Protein AF-A0A085G171-F1 (afdb_monomer_lite)

pLDDT: mean 94.71, std 3.89, range [71.38, 98.56]

InterPro domains:
  IPR000515 ABC transporter type 1, transmembrane domain MetI-like [PF00528] (34-124)
  IPR000515 ABC transporter type 1, transmembrane domain MetI-like [PS50928] (17-125)
  IPR000515 ABC transporter type 1, transmembrane domain MetI-like [cd06261] (19-124)
  IPR010065 Amino acid ABC transporter, permease protein, 3-TM domain [TIGR01726] (11-107)
  IPR035906 MetI-like superfamily [G3DSA:1.10.3720.10] (3-125)
  IPR035906 MetI-like superfamily [SSF161098] (11-125)
  IPR043429 ABC transporter membrane protein permease protein ArtM/GltK/GlnP/TcyL/YhdX-like [PTHR30614] (12-125)

Secondary structure (DSSP, 8-state):
-HHHHHHHHHHHHHHHHHHHHHHHHHHHHHHHHHHHHHHHHHHHS-HHHHHHHHHHHHHHHHS-HHHHHHIIIIIGGGGT----HHHHHHHHHHHHHHHHHHHHHHHHHHTS-HHHHHHHHHTT-

Foldseek 3Di:
DVVVVVVVVVVVVVVVVVVVVVLCVLLVVLLQVLLVVLLVCLVVDDPVVVVVSVVVLVVLLPDDLVNQLCCQQVVVVVVVDHDDSSRSSSVRSSNNSNSVSNVVSVVVVVPDDPVVVVVVVVVPD

Organism: Ewingella americana (strain ATCC 33852 / DSM 4580 / CCUG 14506 / JCM 5911 / LMG 7869 / NCTC 12157 / CDC 1468-78) (NCBI:txid910964)

Sequence (125 aa):
MFAKELFDITGLLLHGVVYTFYITLTCFITAFISGLVVAALRRLTGRRVGYILDFLVFLIRAVPVLVLLFLIYFGLPSFGLSSPPLVAMNLSLGIIGGAYISEVFRGALESVEENEITAAKAMGF

Structure (mmCIF, N/CA/C/O backbone):
data_AF-A0A085G171-F1
#
_entry.id   AF-A0A085G171-F1
#
loop_
_atom_site.group_PDB
_atom_site.id
_atom_site.type_symbol
_atom_site.label_atom_id
_atom_site.label_alt_id
_atom_site.label_comp_id
_atom_site.label_asym_id
_atom_site.label_entity_id
_atom_site.label_seq_id
_atom_site.pdbx_PDB_ins_code
_atom_site.Cartn_x
_atom_site.Cartn_y
_atom_site.Cartn_z
_atom_site.occupancy
_atom_site.B_iso_or_equiv
_atom_site.auth_seq_id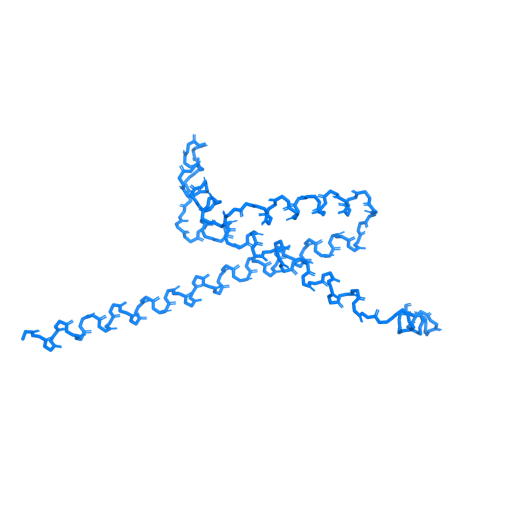
_atom_site.auth_comp_id
_atom_site.auth_asym_id
_atom_site.auth_atom_id
_atom_site.pdbx_PDB_model_num
ATOM 1 N N . MET A 1 1 ? 23.355 -20.375 -35.127 1.00 71.38 1 MET A N 1
ATOM 2 C CA . MET A 1 1 ? 22.442 -19.215 -35.187 1.00 71.38 1 MET A CA 1
ATOM 3 C C . MET A 1 1 ? 21.305 -19.389 -34.183 1.00 71.38 1 MET A C 1
ATOM 5 O O . MET A 1 1 ? 21.354 -18.724 -33.162 1.00 71.38 1 MET A O 1
ATOM 9 N N . PHE A 1 2 ? 20.436 -20.393 -34.349 1.00 85.56 2 PHE A N 1
ATOM 10 C CA . PHE A 1 2 ? 19.307 -20.682 -33.444 1.00 85.56 2 PHE A CA 1
ATOM 11 C C . PHE A 1 2 ? 19.661 -20.854 -31.949 1.00 85.56 2 PHE A C 1
ATOM 13 O O . PHE A 1 2 ? 19.022 -20.266 -31.088 1.00 85.56 2 PHE A O 1
ATOM 20 N N . ALA A 1 3 ? 20.717 -21.608 -31.610 1.00 83.19 3 ALA A N 1
ATOM 21 C CA . ALA A 1 3 ? 21.104 -21.821 -30.205 1.00 83.19 3 ALA A CA 1
ATOM 22 C C . ALA A 1 3 ? 21.585 -20.539 -29.494 1.00 83.19 3 ALA A C 1
ATOM 24 O O . ALA A 1 3 ? 21.417 -20.406 -28.286 1.00 83.19 3 ALA A O 1
ATOM 25 N N . LYS A 1 4 ? 22.164 -19.592 -30.245 1.00 84.75 4 LYS A N 1
ATOM 26 C CA . LYS A 1 4 ? 22.594 -18.294 -29.711 1.00 84.75 4 LYS A CA 1
ATOM 27 C C . LYS A 1 4 ? 21.383 -17.393 -29.456 1.00 84.75 4 LYS A C 1
ATOM 29 O O . LYS A 1 4 ? 21.270 -16.842 -28.374 1.00 84.75 4 LYS A O 1
ATOM 34 N N . GLU A 1 5 ? 20.445 -17.347 -30.403 1.00 87.25 5 GLU A N 1
ATOM 35 C CA . GLU A 1 5 ? 19.169 -16.634 -30.240 1.00 87.25 5 GLU A CA 1
ATOM 36 C C . GLU A 1 5 ? 18.367 -17.166 -29.048 1.00 87.25 5 GLU A C 1
ATOM 38 O O . GLU A 1 5 ? 17.838 -16.385 -28.262 1.00 87.25 5 GLU A O 1
ATOM 43 N N . LEU A 1 6 ? 18.324 -18.491 -28.863 1.00 88.81 6 LEU A N 1
ATOM 44 C CA . LEU A 1 6 ? 17.660 -19.098 -27.711 1.00 88.81 6 LEU A CA 1
ATOM 45 C C . LEU A 1 6 ? 18.307 -18.653 -26.392 1.00 88.81 6 LEU A C 1
ATOM 47 O O . LEU A 1 6 ? 17.597 -18.285 -25.458 1.00 88.81 6 LEU A O 1
ATOM 51 N N . PHE A 1 7 ? 19.642 -18.647 -26.322 1.00 90.44 7 PHE A N 1
ATOM 52 C CA . PHE A 1 7 ? 20.366 -18.201 -25.132 1.00 90.44 7 PHE A CA 1
ATOM 53 C C . PHE A 1 7 ? 20.106 -16.715 -24.831 1.00 90.44 7 PHE A C 1
ATOM 55 O O . PHE A 1 7 ? 19.793 -16.364 -23.691 1.00 90.44 7 PHE A O 1
ATOM 62 N N . ASP A 1 8 ? 20.118 -15.859 -25.853 1.00 92.19 8 ASP A N 1
ATOM 63 C CA . ASP A 1 8 ? 19.839 -14.425 -25.716 1.00 92.19 8 ASP A CA 1
ATOM 64 C C . ASP A 1 8 ? 18.398 -14.166 -25.226 1.00 92.19 8 ASP A C 1
ATOM 66 O O . ASP A 1 8 ? 18.183 -13.365 -24.310 1.00 92.19 8 ASP A O 1
ATOM 70 N N . ILE A 1 9 ? 17.408 -14.902 -25.751 1.00 94.75 9 ILE A N 1
ATOM 71 C CA . ILE A 1 9 ? 16.009 -14.828 -25.291 1.00 94.75 9 ILE A CA 1
ATOM 72 C C . ILE A 1 9 ? 15.896 -15.273 -23.830 1.00 94.75 9 ILE A C 1
ATOM 74 O O . ILE A 1 9 ? 15.235 -14.603 -23.035 1.00 94.75 9 ILE A O 1
ATOM 78 N N . THR A 1 10 ? 16.546 -16.376 -23.446 1.00 93.56 10 THR A N 1
ATOM 79 C CA . THR A 1 10 ? 16.503 -16.840 -22.049 1.00 93.56 10 THR A CA 1
ATOM 80 C C . THR A 1 10 ? 17.124 -15.831 -21.085 1.00 93.56 10 THR A C 1
ATOM 82 O O . THR A 1 10 ? 16.570 -15.608 -20.008 1.00 93.56 10 THR A O 1
ATOM 85 N N . GLY A 1 11 ? 18.207 -15.155 -21.487 1.00 93.88 11 GLY A N 1
ATOM 86 C CA . GLY A 1 11 ? 18.806 -14.067 -20.714 1.00 93.88 11 GLY A CA 1
ATOM 87 C C . GLY A 1 11 ? 17.854 -12.880 -20.540 1.00 93.88 11 GLY A C 1
ATOM 88 O O . GLY A 1 11 ? 17.689 -12.378 -19.426 1.00 93.88 11 GLY A O 1
ATOM 89 N N . LEU A 1 12 ? 17.163 -12.475 -21.610 1.00 95.12 12 LEU A N 1
ATOM 90 C CA . LEU A 1 12 ? 16.165 -11.401 -21.563 1.00 95.12 12 LEU A CA 1
ATOM 91 C C . LEU A 1 12 ? 14.983 -11.750 -20.644 1.00 95.12 12 LEU A C 1
ATOM 93 O O . LEU A 1 12 ? 14.549 -10.917 -19.846 1.00 95.12 12 LEU A O 1
ATOM 97 N N . LEU A 1 13 ? 14.478 -12.984 -20.722 1.00 96.06 13 LEU A N 1
ATOM 98 C CA . LEU A 1 13 ? 13.393 -13.459 -19.861 1.00 96.06 13 LEU A CA 1
ATOM 99 C C . LEU A 1 13 ? 13.813 -13.485 -18.390 1.00 96.06 13 LEU A C 1
ATOM 101 O O . LEU A 1 13 ? 13.058 -13.022 -17.535 1.00 96.06 13 LEU A O 1
ATOM 105 N N . LEU A 1 14 ? 15.026 -13.958 -18.091 1.00 96.38 14 LEU A N 1
ATOM 106 C CA . LEU A 1 14 ? 15.559 -13.958 -16.728 1.00 96.38 14 LEU A CA 1
ATOM 107 C C . LEU A 1 14 ? 15.653 -12.533 -16.170 1.00 96.38 14 LEU A C 1
ATOM 109 O O . LEU A 1 14 ? 15.261 -12.281 -15.031 1.00 96.38 14 LEU A O 1
ATOM 113 N N . HIS A 1 15 ? 16.098 -11.585 -16.993 1.00 95.94 15 HIS A N 1
ATOM 114 C CA . HIS A 1 15 ? 16.115 -10.173 -16.630 1.00 95.94 15 HIS A CA 1
ATOM 115 C C . HIS A 1 15 ? 14.697 -9.646 -16.342 1.00 95.94 15 HIS A C 1
ATOM 117 O O . HIS A 1 15 ? 14.473 -8.981 -15.332 1.00 95.94 15 HIS A O 1
ATOM 123 N N . GLY A 1 16 ? 13.707 -10.010 -17.163 1.00 96.50 16 GLY A N 1
ATOM 124 C CA . GLY A 1 16 ? 12.297 -9.679 -16.926 1.00 96.50 16 GLY A CA 1
ATOM 125 C C . GLY A 1 16 ? 11.748 -10.231 -15.603 1.00 96.50 16 GLY A C 1
ATOM 126 O O . GLY A 1 16 ? 11.022 -9.531 -14.891 1.00 96.50 16 GLY A O 1
ATOM 127 N N . VAL A 1 17 ? 12.136 -11.453 -15.225 1.00 97.25 17 VAL A N 1
ATOM 128 C CA . VAL A 1 17 ? 11.771 -12.055 -13.930 1.00 97.25 17 VAL A CA 1
ATOM 129 C C . VAL A 1 17 ? 12.347 -11.242 -12.772 1.00 97.25 17 VAL A C 1
ATOM 131 O O . VAL A 1 17 ? 11.611 -10.890 -11.849 1.00 97.25 17 VAL A O 1
ATOM 134 N N . VAL A 1 18 ? 13.632 -10.879 -12.836 1.00 97.69 18 VAL A N 1
ATOM 135 C CA . VAL A 1 18 ? 14.282 -10.060 -11.798 1.00 97.69 18 VAL A CA 1
ATOM 136 C C . VAL A 1 18 ? 13.566 -8.719 -11.629 1.00 97.69 18 VAL A C 1
ATOM 138 O O . VAL A 1 18 ? 13.261 -8.321 -10.504 1.00 97.69 18 VAL A O 1
ATOM 141 N N . TYR A 1 19 ? 13.224 -8.048 -12.731 1.00 96.19 19 TYR A N 1
ATOM 142 C CA . TYR A 1 19 ? 12.490 -6.782 -12.675 1.00 96.19 19 TYR A CA 1
ATOM 143 C C . TYR A 1 19 ? 11.071 -6.942 -12.128 1.00 96.19 19 TYR A C 1
ATOM 145 O O . TYR A 1 19 ? 10.608 -6.079 -11.386 1.00 96.19 19 TYR A O 1
ATOM 153 N N . THR A 1 20 ? 10.396 -8.049 -12.433 1.00 96.50 20 THR A N 1
ATOM 154 C CA . THR A 1 20 ? 9.067 -8.343 -11.880 1.00 96.50 20 THR A CA 1
ATOM 155 C C . THR A 1 20 ? 9.128 -8.462 -10.361 1.00 96.50 20 THR A C 1
ATOM 157 O O . THR A 1 20 ? 8.320 -7.841 -9.670 1.00 96.50 20 THR A O 1
ATOM 160 N N . PHE A 1 21 ? 10.111 -9.193 -9.827 1.00 97.94 21 PHE A N 1
ATOM 161 C CA . PHE A 1 21 ? 10.336 -9.285 -8.383 1.00 97.94 21 PHE A CA 1
ATOM 162 C C . PHE A 1 21 ? 10.664 -7.926 -7.770 1.00 97.94 21 PHE A C 1
ATOM 164 O O . PHE A 1 21 ? 10.065 -7.550 -6.763 1.00 97.94 21 PHE A O 1
ATOM 171 N N . TYR A 1 22 ? 11.575 -7.180 -8.393 1.00 97.38 22 TYR A N 1
ATOM 172 C CA . TYR A 1 22 ? 11.979 -5.857 -7.930 1.00 97.38 22 TYR A CA 1
ATOM 173 C C . TYR A 1 22 ? 10.785 -4.898 -7.829 1.00 97.38 22 TYR A C 1
ATOM 175 O O . TYR A 1 22 ? 10.525 -4.347 -6.761 1.00 97.38 22 TYR A O 1
ATOM 183 N N . ILE A 1 23 ? 10.014 -4.759 -8.910 1.00 96.44 23 ILE A N 1
ATOM 184 C CA . ILE A 1 23 ? 8.841 -3.880 -8.971 1.00 96.44 23 ILE A CA 1
ATOM 185 C C . ILE A 1 23 ? 7.766 -4.341 -7.983 1.00 96.44 23 ILE A C 1
ATOM 187 O O . ILE A 1 23 ? 7.188 -3.523 -7.267 1.00 96.44 23 ILE A O 1
ATOM 191 N N . THR A 1 24 ? 7.507 -5.650 -7.917 1.00 96.56 24 THR A N 1
ATOM 192 C CA . THR A 1 24 ? 6.516 -6.217 -6.993 1.00 96.56 24 THR A CA 1
ATOM 193 C C . THR A 1 24 ? 6.884 -5.894 -5.552 1.00 96.56 24 THR A C 1
ATOM 195 O O . THR A 1 24 ? 6.028 -5.445 -4.794 1.00 96.56 24 THR A O 1
ATOM 198 N N . LEU A 1 25 ? 8.156 -6.052 -5.181 1.00 98.19 25 LEU A N 1
ATOM 199 C CA . LEU A 1 25 ? 8.633 -5.765 -3.835 1.00 98.19 25 LEU A CA 1
ATOM 200 C C . LEU A 1 25 ? 8.487 -4.278 -3.490 1.00 98.19 25 LEU A C 1
ATOM 202 O O . LEU A 1 25 ? 7.968 -3.952 -2.424 1.00 98.19 25 LEU A O 1
ATOM 206 N N . THR A 1 26 ? 8.880 -3.364 -4.383 1.00 97.94 26 THR A N 1
ATOM 207 C CA . THR A 1 26 ? 8.768 -1.920 -4.110 1.00 97.94 26 THR A CA 1
ATOM 208 C C . THR A 1 26 ? 7.313 -1.456 -4.037 1.00 97.94 26 THR A C 1
ATOM 210 O O . THR A 1 26 ? 6.950 -0.692 -3.135 1.00 97.94 26 THR A O 1
ATOM 213 N N . CYS A 1 27 ? 6.456 -1.948 -4.939 1.00 97.75 27 CYS A N 1
ATOM 214 C CA . CYS A 1 27 ? 5.025 -1.649 -4.924 1.00 97.75 27 CYS A CA 1
ATOM 215 C C . CYS A 1 27 ? 4.360 -2.223 -3.669 1.00 97.75 27 CYS A C 1
ATOM 217 O O . CYS A 1 27 ? 3.568 -1.529 -3.033 1.00 97.75 27 CYS A O 1
ATOM 219 N N . PHE A 1 28 ? 4.720 -3.448 -3.273 1.00 98.00 28 PHE A N 1
ATOM 220 C CA . PHE A 1 28 ? 4.217 -4.076 -2.056 1.00 98.00 28 PHE A CA 1
ATOM 221 C C . PHE A 1 28 ? 4.630 -3.305 -0.804 1.00 98.00 28 PHE A C 1
ATOM 223 O O . PHE A 1 28 ? 3.779 -3.042 0.034 1.00 98.00 28 PHE A O 1
ATOM 230 N N . ILE A 1 29 ? 5.893 -2.887 -0.680 1.00 98.50 29 ILE A N 1
ATOM 231 C CA . ILE A 1 29 ? 6.348 -2.075 0.461 1.00 98.50 29 ILE A CA 1
ATOM 232 C C . ILE A 1 29 ? 5.556 -0.762 0.529 1.00 98.50 29 ILE A C 1
ATOM 234 O O . ILE A 1 29 ? 5.078 -0.379 1.597 1.00 98.50 29 ILE A O 1
ATOM 238 N N . THR A 1 30 ? 5.355 -0.101 -0.613 1.00 98.06 30 THR A N 1
ATOM 239 C CA . THR A 1 30 ? 4.559 1.134 -0.692 1.00 98.06 30 THR A CA 1
ATOM 240 C C . THR A 1 30 ? 3.107 0.895 -0.263 1.00 98.06 30 THR A C 1
ATOM 242 O O . THR A 1 30 ? 2.559 1.656 0.539 1.00 98.06 30 THR A O 1
ATOM 245 N N . ALA A 1 31 ? 2.493 -0.185 -0.748 1.00 98.44 31 ALA A N 1
ATOM 246 C CA . ALA A 1 31 ? 1.147 -0.601 -0.371 1.00 98.44 31 ALA A CA 1
ATOM 247 C C . ALA A 1 31 ? 1.046 -0.949 1.118 1.00 98.44 31 ALA A C 1
ATOM 249 O O . ALA A 1 31 ? 0.128 -0.511 1.803 1.00 98.44 31 ALA A O 1
ATOM 250 N N . PHE A 1 32 ? 2.011 -1.692 1.647 1.00 98.56 32 PHE A N 1
ATOM 251 C CA . PHE A 1 32 ? 2.036 -2.104 3.041 1.00 98.56 32 PHE A CA 1
ATOM 252 C C . PHE A 1 32 ? 2.110 -0.896 3.974 1.00 98.56 32 PHE A C 1
ATOM 254 O O . PHE A 1 32 ? 1.289 -0.771 4.881 1.00 98.56 32 PHE A O 1
ATOM 261 N N . ILE A 1 33 ? 3.044 0.026 3.716 1.00 98.38 33 ILE A N 1
ATOM 262 C CA . ILE A 1 33 ? 3.217 1.235 4.528 1.00 98.38 33 ILE A CA 1
ATOM 263 C C . ILE A 1 33 ? 1.968 2.115 4.445 1.00 98.38 33 ILE A C 1
ATOM 265 O O . ILE A 1 33 ? 1.430 2.508 5.477 1.00 98.38 33 ILE A O 1
ATOM 269 N N . SER A 1 34 ? 1.477 2.407 3.239 1.00 98.06 34 SER A N 1
ATOM 270 C CA . SER A 1 34 ? 0.288 3.255 3.074 1.00 98.06 34 SER A CA 1
ATOM 271 C C . SER A 1 34 ? -0.962 2.624 3.695 1.00 98.06 34 SER A C 1
ATOM 273 O O . SER A 1 34 ? -1.701 3.306 4.405 1.00 98.06 34 SER A O 1
ATOM 275 N N . GLY A 1 35 ? -1.164 1.318 3.517 1.00 98.19 35 GLY A N 1
ATOM 276 C CA . GLY A 1 35 ? -2.270 0.583 4.122 1.00 98.19 35 GLY A CA 1
ATOM 277 C C . GLY A 1 35 ? -2.203 0.552 5.647 1.00 98.19 35 GLY A C 1
ATOM 278 O O . GLY A 1 35 ? -3.222 0.763 6.307 1.00 98.19 35 GLY A O 1
ATOM 279 N N . LEU A 1 36 ? -1.006 0.364 6.211 1.00 98.00 36 LEU A N 1
ATOM 280 C CA . LEU A 1 36 ? -0.778 0.410 7.656 1.00 98.00 36 LEU A CA 1
ATOM 281 C C . LEU A 1 36 ? -1.060 1.804 8.219 1.00 98.00 36 LEU A C 1
ATOM 283 O O . LEU A 1 36 ? -1.731 1.921 9.242 1.00 98.00 36 LEU A O 1
ATOM 287 N N . VAL A 1 37 ? -0.601 2.860 7.540 1.00 97.38 37 VAL A N 1
ATOM 288 C CA . VAL A 1 37 ? -0.872 4.250 7.935 1.00 97.38 37 VAL A CA 1
ATOM 289 C C . VAL A 1 37 ? -2.374 4.525 7.940 1.00 97.38 37 VAL A C 1
ATOM 291 O O . VAL A 1 37 ? -2.885 5.052 8.925 1.00 97.38 37 VAL A O 1
ATOM 294 N N . VAL A 1 38 ? -3.108 4.128 6.896 1.00 97.62 38 VAL A N 1
ATOM 295 C CA . VAL A 1 38 ? -4.568 4.316 6.840 1.00 97.62 38 VAL A CA 1
ATOM 296 C C . VAL A 1 38 ? -5.272 3.539 7.958 1.00 97.62 38 VAL A C 1
ATOM 298 O O . VAL A 1 38 ? -6.136 4.097 8.637 1.00 97.62 38 VAL A O 1
ATOM 301 N N . ALA A 1 39 ? -4.891 2.281 8.198 1.00 96.75 39 ALA A N 1
ATOM 302 C CA . ALA A 1 39 ? -5.468 1.464 9.267 1.00 96.75 39 ALA A CA 1
ATOM 303 C C . ALA A 1 39 ? -5.183 2.045 10.664 1.00 96.75 39 ALA A C 1
ATOM 305 O O . ALA A 1 39 ? -6.087 2.132 11.499 1.00 96.75 39 ALA A O 1
ATOM 306 N N . ALA A 1 40 ? -3.954 2.506 10.906 1.00 96.25 40 ALA A N 1
ATOM 307 C CA . ALA A 1 40 ? -3.572 3.162 12.151 1.00 96.25 40 ALA A CA 1
ATOM 308 C C . ALA A 1 40 ? -4.338 4.476 12.349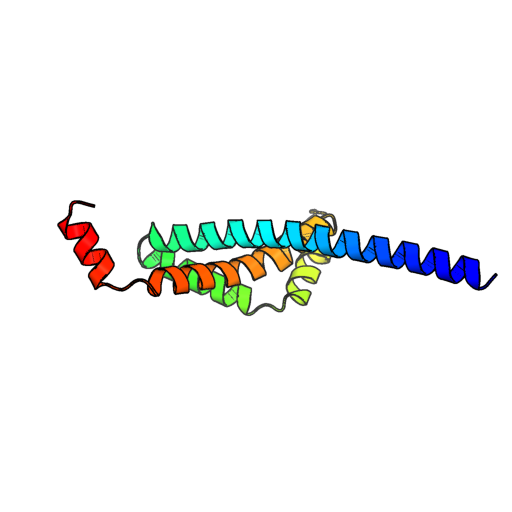 1.00 96.25 40 ALA A C 1
ATOM 310 O O . ALA A 1 40 ? -4.900 4.698 13.420 1.00 96.25 40 ALA A O 1
ATOM 311 N N . LEU A 1 41 ? -4.437 5.320 11.315 1.00 96.38 41 LEU A N 1
ATOM 312 C CA . LEU A 1 41 ? -5.193 6.571 11.379 1.00 96.38 41 LEU A CA 1
ATOM 313 C C . LEU A 1 41 ? -6.670 6.320 11.681 1.00 96.38 41 LEU A C 1
ATOM 315 O O . LEU A 1 41 ? -7.216 6.979 12.562 1.00 96.38 41 LEU A O 1
ATOM 319 N N . ARG A 1 42 ? -7.312 5.338 11.037 1.00 93.44 42 ARG A N 1
ATOM 320 C CA . ARG A 1 42 ? -8.701 4.955 11.352 1.00 93.44 42 ARG A CA 1
ATOM 321 C C . ARG A 1 42 ? -8.894 4.603 12.826 1.00 93.44 42 ARG A C 1
ATOM 323 O O . ARG A 1 42 ? -9.938 4.922 13.384 1.00 93.44 42 ARG A O 1
ATOM 330 N N . ARG A 1 43 ? -7.901 3.963 13.450 1.00 90.75 43 ARG A N 1
ATOM 331 C CA . ARG A 1 43 ? -7.979 3.527 14.849 1.00 90.75 43 ARG A CA 1
ATOM 332 C C . ARG A 1 43 ? -7.628 4.619 15.858 1.00 90.75 43 ARG A C 1
ATOM 334 O O . ARG A 1 43 ? -8.210 4.653 16.936 1.00 90.75 43 ARG A O 1
ATOM 341 N N . LEU A 1 44 ? -6.678 5.488 15.522 1.00 92.62 44 LEU A N 1
ATOM 342 C CA . LEU A 1 44 ? -6.217 6.572 16.395 1.00 92.62 44 LEU A CA 1
ATOM 343 C C . LEU A 1 44 ? -7.111 7.815 16.318 1.00 92.62 44 LEU A C 1
ATOM 345 O O . LEU A 1 44 ? -7.074 8.659 17.211 1.00 92.62 44 LEU A O 1
ATOM 349 N N . THR A 1 45 ? -7.899 7.955 15.252 1.00 92.31 45 THR A N 1
ATOM 350 C CA . THR A 1 45 ? -8.764 9.118 15.033 1.00 92.31 45 THR A CA 1
ATOM 351 C C . THR A 1 45 ? -10.229 8.812 15.345 1.00 92.31 45 THR A C 1
ATOM 353 O O . THR A 1 45 ? -10.658 7.666 15.441 1.00 92.31 45 THR A O 1
ATOM 356 N N . GLY A 1 46 ? -11.025 9.866 15.545 1.00 88.69 46 GLY A N 1
ATOM 357 C CA . GLY A 1 46 ? -12.457 9.729 15.808 1.00 88.69 46 GLY A CA 1
ATOM 358 C C . GLY A 1 46 ? -13.273 9.358 14.563 1.00 88.69 46 GLY A C 1
ATOM 359 O O . GLY A 1 46 ? -12.823 9.503 13.426 1.00 88.69 46 GLY A O 1
ATOM 360 N N . ARG A 1 47 ? -14.545 8.987 14.781 1.00 90.81 47 ARG A N 1
ATOM 361 C CA . ARG A 1 47 ? -15.487 8.524 13.737 1.00 90.81 47 ARG A CA 1
ATOM 362 C C . ARG A 1 47 ? -15.535 9.408 12.482 1.00 90.81 47 ARG A C 1
ATOM 364 O O . ARG A 1 47 ? -15.638 8.887 11.381 1.00 90.81 47 ARG A O 1
ATOM 371 N N . ARG A 1 48 ? -15.429 10.737 12.625 1.00 92.81 48 ARG A N 1
ATOM 372 C CA . ARG A 1 48 ? -15.463 11.681 11.488 1.00 92.81 48 ARG A CA 1
ATOM 373 C C . ARG A 1 48 ? -14.322 11.451 10.493 1.00 92.81 48 ARG A C 1
ATOM 375 O O . ARG A 1 48 ? -14.569 11.411 9.294 1.00 92.81 48 ARG A O 1
ATOM 382 N N . VAL A 1 49 ? -13.093 11.297 10.987 1.00 94.12 49 VAL A N 1
ATOM 383 C CA . VAL A 1 49 ? -11.917 11.056 10.136 1.00 94.12 49 VAL A CA 1
ATOM 384 C C . VAL A 1 49 ? -11.971 9.643 9.562 1.00 94.12 49 VAL A C 1
ATOM 386 O O . VAL A 1 49 ? -11.693 9.469 8.379 1.00 94.12 49 VAL A O 1
ATOM 389 N N . GLY A 1 50 ? -12.432 8.667 10.353 1.00 94.62 50 GLY A N 1
ATOM 390 C CA . GLY A 1 50 ? -12.698 7.305 9.884 1.00 94.62 50 GLY A CA 1
ATOM 391 C C . GLY A 1 50 ? -13.587 7.270 8.637 1.00 94.62 50 GLY A C 1
ATOM 392 O O . GLY A 1 50 ? -13.178 6.707 7.627 1.00 94.62 50 GLY A O 1
ATOM 393 N N . TYR A 1 51 ? -14.730 7.967 8.646 1.00 95.69 51 TYR A N 1
ATOM 394 C CA . TYR A 1 51 ? -15.628 8.021 7.482 1.00 95.69 51 TYR A CA 1
ATOM 395 C C . TYR A 1 51 ? -14.994 8.658 6.238 1.00 95.69 51 TYR A C 1
ATOM 397 O O . TYR A 1 51 ? -15.245 8.205 5.123 1.00 95.69 51 TYR A O 1
ATOM 405 N N . ILE A 1 52 ? -14.166 9.694 6.407 1.00 97.06 52 ILE A N 1
ATOM 406 C CA . ILE A 1 52 ? -13.447 10.310 5.281 1.00 97.06 52 ILE A CA 1
ATOM 407 C C . ILE A 1 52 ? -12.451 9.309 4.689 1.00 97.06 52 ILE A C 1
ATOM 409 O O . ILE A 1 52 ? -12.400 9.141 3.472 1.00 97.06 52 ILE A O 1
ATOM 413 N N . LEU A 1 53 ? -11.686 8.618 5.538 1.00 97.00 53 LEU A N 1
ATOM 414 C CA . LEU A 1 53 ? -10.743 7.590 5.097 1.00 97.00 53 LEU A CA 1
ATOM 415 C C . LEU A 1 53 ? -11.462 6.426 4.408 1.00 97.00 53 LEU A C 1
ATOM 417 O O . LEU A 1 53 ? -10.997 5.966 3.371 1.00 97.00 53 LEU A O 1
ATOM 421 N N . ASP A 1 54 ? -12.614 5.997 4.923 1.00 96.19 54 ASP A N 1
ATOM 422 C CA . ASP A 1 54 ? -13.441 4.957 4.305 1.00 96.19 54 ASP A CA 1
ATOM 423 C C . ASP A 1 54 ? -13.919 5.358 2.911 1.00 96.19 54 ASP A C 1
ATOM 425 O O . ASP A 1 54 ? -13.817 4.565 1.973 1.00 96.19 54 ASP A O 1
ATOM 429 N N . PHE A 1 55 ? -14.371 6.602 2.750 1.00 97.56 55 PHE A N 1
ATOM 430 C CA . PHE A 1 55 ? -14.768 7.127 1.449 1.00 97.56 55 PHE A CA 1
ATOM 431 C C . PHE A 1 55 ? -13.586 7.206 0.471 1.00 97.56 55 PHE A C 1
ATOM 433 O O . PHE A 1 55 ? -13.715 6.795 -0.682 1.00 97.56 55 PHE A O 1
ATOM 440 N N . LEU A 1 56 ? -12.420 7.680 0.924 1.00 96.94 56 LEU A N 1
ATOM 441 C CA . LEU A 1 56 ? -11.211 7.743 0.095 1.00 96.94 56 LEU A CA 1
ATOM 442 C C . LEU A 1 56 ? -10.739 6.347 -0.331 1.00 96.94 56 LEU A C 1
ATOM 444 O O . LEU A 1 56 ? -10.433 6.138 -1.503 1.00 96.94 56 LEU A O 1
ATOM 448 N N . VAL A 1 57 ? -10.722 5.379 0.590 1.00 97.69 57 VAL A N 1
ATOM 449 C CA . VAL A 1 57 ? -10.374 3.979 0.296 1.00 97.69 57 VAL A CA 1
ATOM 450 C C . VAL A 1 57 ? -11.361 3.373 -0.699 1.00 97.69 57 VAL A C 1
ATOM 452 O O . VAL A 1 57 ? -10.934 2.735 -1.662 1.00 97.69 57 VAL A O 1
ATOM 455 N N . PHE A 1 58 ? -12.664 3.597 -0.511 1.00 97.62 58 PHE A N 1
ATOM 456 C CA . PHE A 1 58 ? -13.696 3.156 -1.448 1.00 97.62 58 PHE A CA 1
ATOM 457 C C . PHE A 1 58 ? -13.466 3.728 -2.853 1.00 97.62 58 PHE A C 1
ATOM 459 O O . PHE A 1 58 ? -13.441 2.973 -3.825 1.00 97.62 58 PHE A O 1
ATOM 466 N N . LEU A 1 59 ? -13.230 5.039 -2.955 1.00 97.06 59 LEU A N 1
ATOM 467 C CA . LEU A 1 59 ? -12.998 5.714 -4.229 1.00 97.06 59 LEU A CA 1
ATOM 468 C C . LEU A 1 59 ? -11.746 5.179 -4.934 1.00 97.06 59 LEU A C 1
ATOM 470 O O . LEU A 1 59 ? -11.805 4.849 -6.114 1.00 97.06 59 LEU A O 1
ATOM 474 N N . ILE A 1 60 ? -10.629 5.046 -4.215 1.00 96.44 60 ILE A N 1
ATOM 475 C CA . ILE A 1 60 ? -9.367 4.538 -4.773 1.00 96.44 60 ILE A CA 1
ATOM 476 C C . ILE A 1 60 ? -9.540 3.107 -5.291 1.00 96.44 60 ILE A C 1
ATOM 478 O O . ILE A 1 60 ? -9.074 2.790 -6.384 1.00 96.44 60 ILE A O 1
ATOM 482 N N . ARG A 1 61 ? -10.239 2.245 -4.542 1.00 96.38 61 ARG A N 1
ATOM 483 C CA . ARG A 1 61 ? -10.492 0.851 -4.947 1.00 96.38 61 ARG A CA 1
ATOM 484 C C . ARG A 1 61 ? -11.460 0.735 -6.126 1.00 96.38 61 ARG A C 1
ATOM 486 O O . ARG A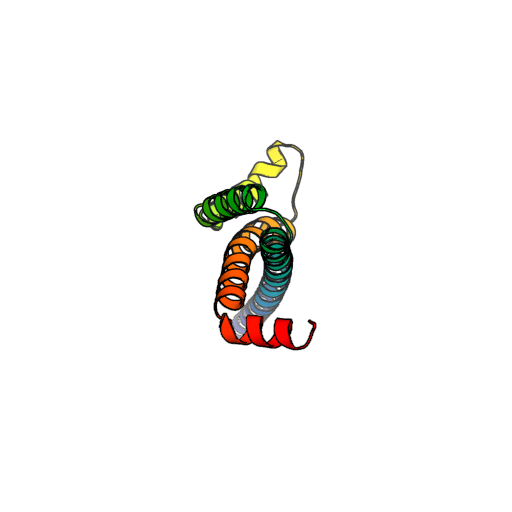 1 61 ? -11.436 -0.290 -6.804 1.00 96.38 61 ARG A O 1
ATOM 493 N N . ALA A 1 62 ? -12.281 1.757 -6.374 1.00 96.81 62 ALA A N 1
ATOM 494 C CA . ALA A 1 62 ? -13.176 1.818 -7.526 1.00 96.81 62 ALA A CA 1
ATOM 495 C C . ALA A 1 62 ? -12.450 2.181 -8.836 1.00 96.81 62 ALA A C 1
ATOM 497 O O . ALA A 1 62 ? -12.978 1.920 -9.917 1.00 96.81 62 ALA A O 1
ATOM 498 N N . VAL A 1 63 ? -11.243 2.760 -8.769 1.00 95.81 63 VAL A N 1
ATOM 499 C CA . VAL A 1 63 ? -10.460 3.117 -9.960 1.00 95.81 63 VAL A CA 1
ATOM 500 C C . VAL A 1 63 ? -9.715 1.885 -10.495 1.00 95.81 63 VAL A C 1
ATOM 502 O O . VAL A 1 63 ? -8.972 1.246 -9.745 1.00 95.81 63 VAL A O 1
ATOM 505 N N . PRO A 1 64 ? -9.831 1.550 -11.796 1.00 95.88 64 PRO A N 1
ATOM 506 C CA . PRO A 1 64 ? -9.024 0.489 -12.388 1.00 95.88 64 PRO A CA 1
ATOM 507 C C . PRO A 1 64 ? -7.525 0.800 -12.276 1.00 95.88 64 PRO A C 1
ATOM 509 O O . PRO A 1 64 ? -7.089 1.890 -12.646 1.00 95.88 64 PRO A O 1
ATOM 512 N N . VAL A 1 65 ? -6.719 -0.178 -11.844 1.00 94.56 65 VAL A N 1
ATOM 513 C CA . VAL A 1 65 ? -5.259 -0.017 -11.666 1.00 94.56 65 VAL A CA 1
ATOM 514 C C . VAL A 1 65 ? -4.580 0.560 -12.904 1.00 94.56 65 VAL A C 1
ATOM 516 O O . VAL A 1 65 ? -3.774 1.481 -12.790 1.00 94.56 65 VAL A O 1
ATOM 519 N N . LEU A 1 66 ? -4.941 0.058 -14.089 1.00 95.19 66 LEU A N 1
ATOM 520 C CA . LEU A 1 66 ? -4.384 0.552 -15.346 1.00 95.19 66 LEU A CA 1
ATOM 521 C C . LEU A 1 66 ? -4.714 2.031 -15.561 1.00 95.19 66 LEU A C 1
ATOM 523 O O . LEU A 1 66 ? -3.822 2.797 -15.901 1.00 95.19 66 LEU A O 1
ATOM 527 N N . VAL A 1 67 ? -5.956 2.454 -15.309 1.00 95.94 67 VAL A N 1
ATOM 528 C CA . VAL A 1 67 ? -6.373 3.856 -15.476 1.00 95.94 67 VAL A CA 1
ATOM 529 C C . VAL A 1 67 ? -5.557 4.772 -14.569 1.00 95.94 67 VAL A C 1
ATOM 531 O O . VAL A 1 67 ? -5.062 5.797 -15.035 1.00 95.94 67 VAL A O 1
ATOM 534 N N . LEU A 1 68 ? -5.355 4.389 -13.304 1.00 94.94 68 LEU A N 1
ATOM 535 C CA . LEU A 1 68 ? -4.545 5.188 -12.387 1.00 94.94 68 LEU A CA 1
ATOM 536 C C . LEU A 1 68 ? -3.073 5.240 -12.821 1.00 94.94 68 LEU A C 1
ATOM 538 O O . LEU A 1 68 ? -2.466 6.307 -12.774 1.00 94.94 68 LEU A O 1
ATOM 542 N N . LEU A 1 69 ? -2.506 4.125 -13.291 1.00 95.56 69 LEU A N 1
ATOM 543 C CA . LEU A 1 69 ? -1.145 4.096 -13.837 1.00 95.56 69 LEU A CA 1
ATOM 544 C C . LEU A 1 69 ? -1.007 5.024 -15.051 1.00 95.56 69 LEU A C 1
ATOM 546 O O . LEU A 1 69 ? -0.055 5.800 -15.108 1.00 95.56 69 LEU A O 1
ATOM 550 N N . PHE A 1 70 ? -1.959 4.987 -15.988 1.00 94.56 70 PHE A N 1
ATOM 551 C CA . PHE A 1 70 ? -1.971 5.872 -17.157 1.00 94.56 70 PHE A CA 1
ATOM 552 C C . PHE A 1 70 ? -2.068 7.345 -16.747 1.00 94.56 70 PHE A C 1
ATOM 554 O O . PHE A 1 70 ? -1.289 8.166 -17.233 1.00 94.56 70 PHE A O 1
ATOM 561 N N . LEU A 1 71 ? -2.976 7.677 -15.825 1.00 93.75 71 LEU A N 1
ATOM 562 C CA . LEU A 1 71 ? -3.141 9.041 -15.323 1.00 93.75 71 LEU A CA 1
ATOM 563 C C . LEU A 1 71 ? -1.856 9.532 -14.653 1.00 93.75 71 LEU A C 1
ATOM 565 O O . LEU A 1 71 ? -1.440 10.665 -14.879 1.00 93.75 71 LEU A O 1
ATOM 569 N N . ILE A 1 72 ? -1.185 8.679 -13.881 1.00 94.62 72 ILE A N 1
ATOM 570 C CA . ILE A 1 72 ? 0.040 9.080 -13.195 1.00 94.62 72 ILE A CA 1
ATOM 571 C C . ILE A 1 72 ? 1.220 9.203 -14.160 1.00 94.62 72 ILE A C 1
ATOM 573 O O . ILE A 1 72 ? 1.949 10.189 -14.112 1.00 94.62 72 ILE A O 1
ATOM 577 N N . TYR A 1 73 ? 1.421 8.230 -15.043 1.00 94.88 73 TYR A N 1
ATOM 578 C CA . TYR A 1 73 ? 2.588 8.217 -15.921 1.00 94.88 73 TYR A CA 1
ATOM 579 C C . TYR A 1 73 ? 2.491 9.260 -17.042 1.00 94.88 73 TYR A C 1
ATOM 581 O O . TYR A 1 73 ? 3.466 9.958 -17.314 1.00 94.88 73 TYR A O 1
ATOM 589 N N . PHE A 1 74 ? 1.315 9.406 -17.661 1.00 93.38 74 PHE A N 1
ATOM 590 C CA . PHE A 1 74 ? 1.114 10.328 -18.784 1.00 93.38 74 PHE A CA 1
ATOM 591 C C . PHE A 1 74 ? 0.448 11.650 -18.390 1.00 93.38 74 PHE A C 1
ATOM 593 O O . PHE A 1 74 ? 0.673 12.653 -19.060 1.00 93.38 74 PHE A O 1
ATOM 600 N N . GLY A 1 75 ? -0.340 11.682 -17.311 1.00 93.44 75 GLY A N 1
ATOM 601 C CA . GLY A 1 75 ? -1.056 12.886 -16.876 1.00 93.44 75 GLY A CA 1
ATOM 602 C C . GLY A 1 75 ? -0.242 13.824 -15.982 1.00 93.44 75 GLY A C 1
ATOM 603 O O . GLY A 1 75 ? -0.326 15.036 -16.166 1.00 93.44 75 GLY A O 1
ATOM 604 N N . LEU A 1 76 ? 0.588 13.318 -15.054 1.00 91.94 76 LEU A N 1
ATOM 605 C CA . LEU A 1 76 ? 1.456 14.188 -14.232 1.00 91.94 76 LEU A CA 1
ATOM 606 C C . LEU A 1 76 ? 2.371 15.103 -15.073 1.00 91.94 76 LEU A C 1
ATOM 608 O O . LEU A 1 76 ? 2.496 16.279 -14.715 1.00 91.94 76 LEU A O 1
ATOM 612 N N . PRO A 1 77 ? 2.961 14.641 -16.199 1.00 91.88 77 PRO A N 1
ATOM 613 C CA . PRO A 1 77 ? 3.749 15.505 -17.075 1.00 91.88 77 PRO A CA 1
ATOM 614 C C . PRO A 1 77 ? 2.998 16.743 -17.579 1.00 91.88 77 PRO A C 1
ATOM 616 O O . PRO A 1 77 ? 3.620 17.789 -17.752 1.00 91.88 77 PRO A O 1
ATOM 619 N N . SER A 1 78 ? 1.670 16.683 -17.748 1.00 90.62 78 SER A N 1
ATOM 620 C CA . SER A 1 78 ? 0.851 17.847 -18.129 1.00 90.62 78 SER A CA 1
ATOM 621 C C . SER A 1 78 ? 0.826 18.948 -17.061 1.00 90.62 78 SER A C 1
ATOM 623 O O . SER A 1 78 ? 0.548 20.100 -17.381 1.00 90.62 78 SER A O 1
ATOM 625 N N . PHE A 1 79 ? 1.157 18.614 -15.812 1.00 90.94 79 PHE A N 1
ATOM 626 C CA . PHE A 1 79 ? 1.328 19.554 -14.701 1.00 90.94 79 PHE A CA 1
ATOM 627 C C . PHE A 1 79 ? 2.802 19.938 -14.461 1.00 90.94 79 PHE A C 1
ATOM 629 O O . PHE A 1 79 ? 3.115 20.572 -13.457 1.00 90.94 79 PHE A O 1
ATOM 636 N N . GLY A 1 80 ? 3.721 19.545 -15.352 1.00 90.56 80 GLY A N 1
ATOM 637 C CA . GLY A 1 80 ? 5.160 19.801 -15.217 1.00 90.56 80 GLY A CA 1
ATOM 638 C C . GLY A 1 80 ? 5.904 18.817 -14.305 1.00 90.56 80 GLY A C 1
ATOM 639 O O . GLY A 1 80 ? 7.088 19.012 -14.039 1.00 90.56 80 GLY A O 1
ATOM 640 N N . LEU A 1 81 ? 5.241 17.753 -13.838 1.00 91.31 81 LEU A N 1
ATOM 641 C CA . LEU A 1 81 ? 5.837 16.716 -12.995 1.00 91.31 81 LEU A CA 1
ATOM 642 C C . LEU A 1 81 ? 6.124 15.468 -13.836 1.00 91.31 81 LEU A C 1
ATOM 644 O O . LEU A 1 81 ? 5.211 14.736 -14.203 1.00 91.31 81 LEU A O 1
ATOM 648 N N . SER A 1 82 ? 7.385 15.180 -14.147 1.00 88.88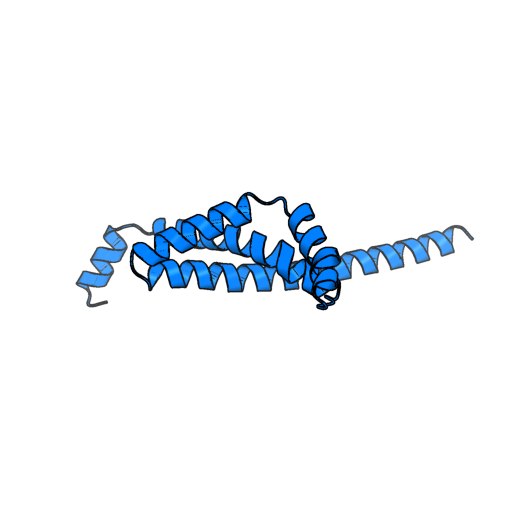 82 SER A N 1
ATOM 649 C CA . SER A 1 82 ? 7.744 13.907 -14.779 1.00 88.88 82 SER A CA 1
ATOM 650 C C . SER A 1 82 ? 7.956 12.829 -13.715 1.00 88.88 82 SER A C 1
ATOM 652 O O . SER A 1 82 ? 8.639 13.048 -12.716 1.00 88.88 82 SER A O 1
ATOM 654 N N . SER A 1 83 ? 7.366 11.646 -13.915 1.00 86.44 83 SER A N 1
ATOM 655 C CA . SER A 1 83 ? 7.580 10.501 -13.026 1.00 86.44 83 SER A CA 1
ATOM 656 C C . SER A 1 83 ? 8.319 9.379 -13.763 1.00 86.44 83 SER A C 1
ATOM 658 O O . SER A 1 83 ? 7.888 8.953 -14.838 1.00 86.44 83 SER A O 1
ATOM 660 N N . PRO A 1 84 ? 9.446 8.877 -13.223 1.00 93.62 84 PRO A N 1
ATOM 661 C CA . PRO A 1 84 ? 10.049 7.650 -13.724 1.00 93.62 84 PRO A CA 1
ATOM 662 C C . PRO A 1 84 ? 9.041 6.489 -13.662 1.00 93.62 84 PRO A C 1
ATOM 664 O O . PRO A 1 84 ? 8.228 6.458 -12.733 1.00 93.62 84 PRO A O 1
ATOM 667 N N . PRO A 1 85 ? 9.114 5.488 -14.563 1.00 92.81 85 PRO A N 1
ATOM 668 C CA . PRO A 1 85 ? 8.152 4.381 -14.600 1.00 92.81 85 PRO A CA 1
ATOM 669 C C . PRO A 1 85 ? 7.949 3.692 -13.244 1.00 92.81 85 PRO A C 1
ATOM 671 O O . PRO A 1 85 ? 6.819 3.454 -12.832 1.00 92.81 85 PRO A O 1
ATOM 674 N N . LEU A 1 86 ? 9.034 3.454 -12.499 1.00 94.69 86 LEU A N 1
ATOM 675 C CA . LEU A 1 86 ? 8.969 2.842 -11.169 1.00 94.69 86 LEU A CA 1
ATOM 676 C C . LEU A 1 86 ? 8.166 3.689 -10.167 1.00 94.69 86 LEU A C 1
ATOM 678 O O . LEU A 1 86 ? 7.403 3.149 -9.371 1.00 94.69 86 LEU A O 1
ATOM 682 N N . VAL A 1 87 ? 8.315 5.015 -10.215 1.00 94.69 87 VAL A N 1
ATOM 683 C CA . VAL A 1 87 ? 7.569 5.938 -9.348 1.00 94.69 87 VAL A CA 1
ATOM 684 C C . VAL A 1 87 ? 6.094 5.927 -9.727 1.00 94.69 87 VAL A C 1
ATOM 686 O O . VAL A 1 87 ? 5.248 5.826 -8.843 1.00 94.69 87 VAL A O 1
ATOM 689 N N . ALA A 1 88 ? 5.776 5.947 -11.024 1.00 95.75 88 ALA A N 1
ATOM 690 C CA . ALA A 1 88 ? 4.396 5.842 -11.485 1.00 95.75 88 ALA A CA 1
ATOM 691 C C . ALA A 1 88 ? 3.736 4.534 -11.031 1.00 95.75 88 ALA A C 1
ATOM 693 O O . ALA A 1 88 ? 2.593 4.550 -10.572 1.00 95.75 88 ALA A O 1
ATOM 694 N N . MET A 1 89 ? 4.463 3.414 -11.097 1.00 95.69 89 MET A N 1
ATOM 695 C CA . MET A 1 89 ? 3.990 2.120 -10.598 1.00 95.69 89 MET A CA 1
ATOM 696 C C . MET A 1 89 ? 3.788 2.131 -9.081 1.00 95.69 89 MET A C 1
ATOM 698 O O . MET A 1 89 ? 2.720 1.746 -8.616 1.00 95.69 89 MET A O 1
ATOM 702 N N . ASN A 1 90 ? 4.747 2.639 -8.302 1.00 96.44 90 ASN A N 1
ATOM 703 C CA . ASN A 1 90 ? 4.601 2.722 -6.846 1.00 96.44 90 ASN A CA 1
ATOM 704 C C . ASN A 1 90 ? 3.437 3.637 -6.430 1.00 96.44 90 ASN A C 1
ATOM 706 O O . ASN A 1 90 ? 2.709 3.306 -5.500 1.00 96.44 90 ASN A O 1
ATOM 710 N N . LEU A 1 91 ? 3.211 4.757 -7.120 1.00 95.06 91 LEU A N 1
ATOM 711 C CA . LEU A 1 91 ? 2.083 5.641 -6.820 1.00 95.06 91 LEU A CA 1
ATOM 712 C C . LEU A 1 91 ? 0.740 5.048 -7.264 1.00 95.06 91 LEU A C 1
ATOM 714 O O . LEU A 1 91 ? -0.252 5.222 -6.574 1.00 95.06 91 LEU A O 1
ATOM 718 N N . SER A 1 92 ? 0.674 4.338 -8.388 1.00 95.69 92 SER A N 1
ATOM 719 C CA . SER A 1 92 ? -0.587 3.740 -8.850 1.00 95.69 92 SER A CA 1
ATOM 720 C C . SER A 1 92 ? -0.892 2.422 -8.136 1.00 95.69 92 SER A C 1
ATOM 722 O O . SER A 1 92 ? -1.847 2.333 -7.362 1.00 95.69 92 SER A O 1
ATOM 724 N N . LEU A 1 93 ? -0.065 1.399 -8.361 1.00 96.19 93 LEU A N 1
ATOM 725 C CA . LEU A 1 93 ? -0.235 0.064 -7.791 1.00 96.19 93 LEU A CA 1
ATOM 726 C C . LEU A 1 93 ? -0.040 0.085 -6.276 1.00 96.19 93 LEU A C 1
ATOM 728 O O . LEU A 1 93 ? -0.783 -0.591 -5.569 1.00 96.19 93 LEU A O 1
ATOM 732 N N . GLY A 1 94 ? 0.921 0.861 -5.770 1.00 95.88 94 GLY A N 1
ATOM 733 C CA . GLY A 1 94 ? 1.160 0.957 -4.331 1.00 95.88 94 GLY A CA 1
ATOM 734 C C . GLY A 1 94 ? 0.009 1.635 -3.588 1.00 95.88 94 GLY A C 1
ATOM 735 O O . GLY A 1 94 ? -0.409 1.117 -2.562 1.00 95.88 94 GLY A O 1
ATOM 736 N N . ILE A 1 95 ? -0.577 2.725 -4.103 1.00 95.12 95 ILE A N 1
ATOM 737 C CA . ILE A 1 95 ? -1.717 3.384 -3.430 1.00 95.12 95 ILE A CA 1
ATOM 738 C C . ILE A 1 95 ? -2.981 2.523 -3.505 1.00 95.12 95 ILE A C 1
ATOM 740 O O . ILE A 1 95 ? -3.652 2.343 -2.487 1.00 95.12 95 ILE A O 1
ATOM 744 N N . ILE A 1 96 ? -3.300 1.950 -4.673 1.00 97.62 96 ILE A N 1
ATOM 745 C CA . ILE A 1 96 ? -4.451 1.041 -4.786 1.00 97.62 96 ILE A CA 1
ATOM 746 C C . ILE A 1 96 ? -4.240 -0.178 -3.888 1.00 97.62 96 ILE A C 1
ATOM 748 O O . ILE A 1 96 ? -5.115 -0.511 -3.090 1.00 97.62 96 ILE A O 1
ATOM 752 N N . GLY A 1 97 ? -3.064 -0.805 -3.956 1.00 97.75 97 GLY A N 1
ATOM 753 C CA . GLY A 1 97 ? -2.694 -1.921 -3.090 1.00 97.75 97 GLY A CA 1
ATOM 754 C C . GLY A 1 97 ? -2.781 -1.555 -1.610 1.00 97.75 97 GLY A C 1
ATOM 755 O O . GLY A 1 97 ? -3.296 -2.341 -0.822 1.00 97.75 97 GLY A O 1
ATOM 756 N N . GLY A 1 98 ? -2.363 -0.349 -1.230 1.00 98.00 98 GLY A N 1
ATOM 757 C CA . GLY A 1 98 ? -2.461 0.154 0.136 1.00 98.00 98 GLY A CA 1
ATOM 758 C C . GLY A 1 98 ? -3.892 0.332 0.610 1.00 98.00 98 GLY A C 1
ATOM 759 O O . GLY A 1 98 ? -4.211 -0.037 1.739 1.00 98.00 98 GLY A O 1
ATOM 760 N N . ALA A 1 99 ? -4.791 0.788 -0.262 1.00 98.00 99 ALA A N 1
ATOM 761 C CA . ALA A 1 99 ? -6.216 0.833 0.038 1.00 98.00 99 ALA A CA 1
ATOM 762 C C . ALA A 1 99 ? -6.774 -0.578 0.318 1.00 98.00 99 ALA A C 1
ATOM 764 O O . ALA A 1 99 ? -7.486 -0.761 1.304 1.00 98.00 99 ALA A O 1
ATOM 765 N N . TYR A 1 100 ? -6.395 -1.593 -0.469 1.00 98.00 100 TYR A N 1
ATOM 766 C CA . TYR A 1 100 ? -6.760 -2.991 -0.188 1.00 98.00 100 TYR A CA 1
ATOM 767 C C . TYR A 1 100 ? -6.116 -3.524 1.104 1.00 98.00 100 TYR A C 1
ATOM 769 O O . TYR A 1 100 ? -6.805 -4.130 1.921 1.00 98.00 100 TYR A O 1
ATOM 777 N N . ILE A 1 101 ? -4.826 -3.270 1.337 1.00 98.25 101 ILE A N 1
ATOM 778 C CA . ILE A 1 101 ? -4.121 -3.713 2.550 1.00 98.25 101 ILE A CA 1
ATOM 779 C C . ILE A 1 101 ? -4.704 -3.055 3.810 1.00 98.25 101 ILE A C 1
ATOM 781 O O . ILE A 1 101 ? -4.818 -3.713 4.842 1.00 98.25 101 ILE A O 1
ATOM 785 N N . SER A 1 102 ? -5.145 -1.795 3.738 1.00 98.25 102 SER A N 1
ATOM 786 C CA . SER A 1 102 ? -5.803 -1.115 4.865 1.00 98.25 102 SER A CA 1
ATOM 787 C C . SER A 1 102 ? -7.068 -1.840 5.336 1.00 98.25 102 SER A C 1
ATOM 789 O O . SER A 1 102 ? -7.400 -1.824 6.521 1.00 98.25 102 SER A O 1
ATOM 791 N N . GLU A 1 103 ? -7.752 -2.516 4.416 1.00 98.00 103 GLU A N 1
ATOM 792 C CA . GLU A 1 103 ? -8.970 -3.282 4.672 1.00 98.00 103 GLU A CA 1
ATOM 793 C C .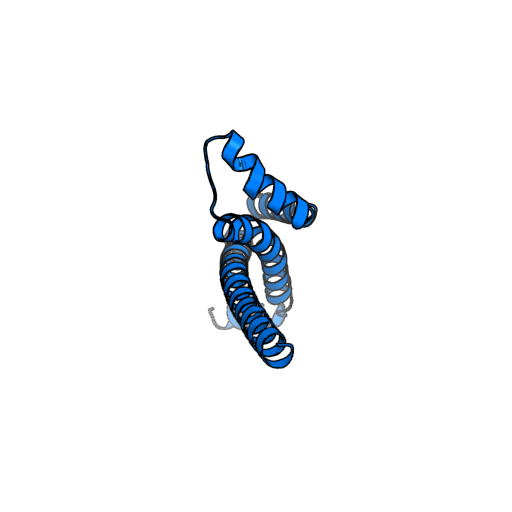 GLU A 1 103 ? -8.651 -4.667 5.226 1.00 98.00 103 GLU A C 1
ATOM 795 O O . GLU A 1 103 ? -9.356 -5.145 6.110 1.00 98.00 103 GLU A O 1
ATOM 800 N N . VAL A 1 104 ? -7.545 -5.271 4.776 1.00 98.00 104 VAL A N 1
ATOM 801 C CA . VAL A 1 104 ? -6.996 -6.490 5.385 1.00 98.00 104 VAL A CA 1
ATOM 802 C C . VAL A 1 104 ? -6.618 -6.225 6.841 1.00 98.00 104 VAL A C 1
ATOM 804 O O . VAL A 1 104 ? -7.007 -6.992 7.716 1.00 98.00 104 VAL A O 1
ATOM 807 N N . PHE A 1 105 ? -5.928 -5.115 7.127 1.00 97.75 105 PHE A N 1
ATOM 808 C CA . PHE A 1 105 ? -5.622 -4.731 8.504 1.00 97.75 105 PHE A CA 1
ATOM 809 C C . PHE A 1 105 ? -6.882 -4.473 9.324 1.00 97.75 105 PHE A C 1
ATOM 811 O O . PHE A 1 105 ? -6.963 -4.944 10.454 1.00 97.75 105 PHE A O 1
ATOM 818 N N . ARG A 1 106 ? -7.877 -3.767 8.771 1.00 94.62 106 ARG A N 1
ATOM 819 C CA . ARG A 1 106 ? -9.158 -3.554 9.457 1.00 94.62 106 ARG A CA 1
ATOM 820 C C . ARG A 1 106 ? -9.823 -4.884 9.816 1.00 94.62 106 ARG A C 1
ATOM 822 O O . ARG A 1 106 ? -10.125 -5.093 10.984 1.00 94.62 106 ARG A O 1
ATOM 829 N N . GLY A 1 107 ? -9.957 -5.794 8.851 1.00 95.88 107 GLY A N 1
ATOM 830 C CA . GLY A 1 107 ? -10.538 -7.116 9.084 1.00 95.88 107 GLY A CA 1
ATOM 831 C C . GLY A 1 107 ? -9.750 -7.942 10.105 1.00 95.88 107 GLY A C 1
ATOM 832 O O . GLY A 1 107 ? -10.346 -8.579 10.965 1.00 95.88 107 GLY A O 1
ATOM 833 N N . ALA A 1 108 ? -8.416 -7.879 10.077 1.00 96.12 108 ALA A N 1
ATOM 834 C CA . ALA A 1 108 ? -7.575 -8.546 11.069 1.00 96.12 108 ALA A CA 1
ATOM 835 C C . ALA A 1 108 ? -7.786 -7.979 12.483 1.00 96.12 108 ALA A C 1
ATOM 837 O O . ALA A 1 108 ? -7.906 -8.739 13.441 1.00 96.12 108 ALA A O 1
ATOM 838 N N . LEU A 1 109 ? -7.879 -6.654 12.627 1.00 92.94 109 LEU A N 1
ATOM 839 C CA . LEU A 1 109 ? -8.136 -6.014 13.919 1.00 92.94 109 LEU A CA 1
ATOM 840 C C . LEU A 1 109 ? -9.547 -6.306 14.446 1.00 92.94 109 LEU A C 1
ATOM 842 O O . LEU A 1 109 ? -9.707 -6.492 15.648 1.00 92.94 109 LEU A O 1
ATOM 846 N N . GLU A 1 110 ? -10.544 -6.344 13.563 1.00 92.56 110 GLU A N 1
ATOM 847 C CA . GLU A 1 110 ? -11.939 -6.671 13.893 1.00 92.56 110 GLU A CA 1
ATOM 848 C C . GLU A 1 110 ? -12.149 -8.165 14.185 1.00 92.56 110 GLU A C 1
ATOM 850 O O . GLU A 1 110 ? -13.129 -8.521 14.831 1.00 92.56 110 GLU A O 1
ATOM 855 N N . SER A 1 111 ? -11.231 -9.039 13.757 1.00 95.94 111 SER A N 1
ATOM 856 C CA . SER A 1 111 ? -11.307 -10.482 14.031 1.00 95.94 111 SER A CA 1
ATOM 857 C C . SER A 1 111 ? -10.960 -10.873 15.473 1.00 95.94 111 SER A C 1
ATOM 859 O O . SER A 1 111 ? -11.178 -12.018 15.861 1.00 95.94 111 SER A O 1
ATOM 861 N N . VAL A 1 112 ? -10.417 -9.943 16.268 1.00 94.75 112 VAL A N 1
ATOM 862 C CA . VAL A 1 112 ? -10.101 -10.176 17.684 1.00 94.75 112 VAL A CA 1
ATOM 863 C C . VAL A 1 112 ? -11.387 -10.133 18.508 1.00 94.75 112 VAL A C 1
ATOM 865 O O . VAL A 1 112 ? -12.121 -9.147 18.461 1.00 94.75 112 VAL A O 1
ATOM 868 N N . GLU A 1 113 ? -11.642 -11.181 19.295 1.00 95.69 113 GLU A N 1
ATOM 869 C CA . GLU A 1 113 ? -12.837 -11.261 20.138 1.00 95.69 113 GLU A CA 1
ATOM 870 C C . GLU A 1 113 ? -12.899 -10.134 21.179 1.00 95.69 113 GLU A C 1
ATOM 872 O O . GLU A 1 113 ? -11.913 -9.781 21.830 1.00 95.69 113 GLU A O 1
ATOM 877 N N . GLU A 1 114 ? -14.100 -9.602 21.407 1.00 93.81 114 GLU A N 1
ATOM 878 C CA . GLU A 1 114 ? -14.325 -8.547 22.401 1.00 93.81 114 GLU A CA 1
ATOM 879 C C . GLU A 1 114 ? -13.987 -9.008 23.832 1.00 93.81 114 GLU A C 1
ATOM 881 O O . GLU A 1 114 ? -13.542 -8.208 24.662 1.00 93.81 114 GLU A O 1
ATOM 886 N N . ASN A 1 115 ? -14.121 -10.310 24.109 1.00 95.62 115 ASN A N 1
ATOM 887 C CA . ASN A 1 115 ? -13.765 -10.914 25.392 1.00 95.62 115 ASN A CA 1
ATOM 888 C C . ASN A 1 115 ? -12.260 -10.816 25.676 1.00 95.62 115 ASN A C 1
ATOM 890 O O . ASN A 1 115 ? -11.883 -10.474 26.795 1.00 95.62 115 ASN A O 1
ATOM 894 N N . GLU A 1 116 ? -11.409 -11.027 24.668 1.00 95.25 116 GLU A N 1
ATOM 895 C CA . GLU A 1 116 ? -9.949 -10.889 24.784 1.00 95.25 116 GLU A CA 1
ATOM 896 C C . GLU A 1 116 ? -9.563 -9.438 25.105 1.00 95.25 116 GLU A C 1
ATOM 898 O O . GLU A 1 116 ? -8.757 -9.164 25.997 1.00 95.25 116 GLU A O 1
ATOM 903 N N . ILE A 1 117 ? -10.215 -8.479 24.440 1.00 94.19 117 ILE A N 1
ATOM 904 C CA . ILE A 1 117 ? -10.014 -7.046 24.699 1.00 94.19 117 ILE A CA 1
ATOM 905 C C . ILE A 1 117 ? -10.474 -6.684 26.119 1.00 94.19 117 ILE A C 1
ATOM 907 O O . ILE A 1 117 ? -9.832 -5.882 26.800 1.00 94.19 117 ILE A O 1
ATOM 911 N N . THR A 1 118 ? -11.584 -7.260 26.579 1.00 95.62 118 THR A N 1
ATOM 912 C CA . THR A 1 118 ? -12.127 -7.022 27.923 1.00 95.62 118 THR A CA 1
ATOM 913 C C . THR A 1 118 ? -11.239 -7.635 29.007 1.00 95.62 118 THR A C 1
ATOM 915 O O . THR A 1 118 ? -10.983 -6.986 30.021 1.00 95.62 118 THR A O 1
ATOM 918 N N . ALA A 1 119 ? -10.710 -8.839 28.778 1.00 96.19 119 ALA A N 1
ATOM 919 C CA . ALA A 1 119 ? -9.768 -9.501 29.675 1.00 96.19 119 ALA A CA 1
ATOM 920 C C . ALA A 1 119 ? -8.462 -8.703 29.818 1.00 96.19 119 ALA A C 1
ATOM 922 O O . ALA A 1 119 ? -8.000 -8.485 30.939 1.00 96.19 119 ALA A O 1
ATOM 923 N N . ALA A 1 120 ? -7.907 -8.194 28.711 1.00 95.62 120 ALA A N 1
ATOM 924 C CA . ALA A 1 120 ? -6.728 -7.326 28.739 1.00 95.62 120 ALA A CA 1
ATOM 925 C C . ALA A 1 120 ? -6.965 -6.065 29.594 1.00 95.62 120 ALA A C 1
ATOM 927 O O . ALA A 1 120 ? -6.164 -5.762 30.480 1.00 95.62 120 ALA A O 1
ATOM 928 N N . LYS A 1 121 ? -8.116 -5.402 29.412 1.00 95.31 121 LYS A N 1
ATOM 929 C CA . LYS A 1 121 ? -8.514 -4.231 30.213 1.00 95.31 121 LYS A CA 1
ATOM 930 C C . LYS A 1 121 ? -8.672 -4.546 31.699 1.00 95.31 121 LYS A C 1
ATOM 932 O O . LYS A 1 121 ? -8.280 -3.743 32.541 1.00 95.31 121 LYS A O 1
ATOM 937 N N . ALA A 1 122 ? -9.216 -5.717 32.040 1.00 96.06 122 ALA A N 1
ATOM 938 C CA . ALA A 1 122 ? -9.371 -6.149 33.431 1.00 96.06 122 ALA A CA 1
ATOM 939 C C . ALA A 1 122 ? -8.022 -6.388 34.137 1.00 96.06 122 ALA A C 1
ATOM 941 O O . ALA A 1 122 ? -7.930 -6.210 35.350 1.00 96.06 122 ALA A O 1
ATOM 942 N N . MET A 1 123 ? -6.974 -6.744 33.385 1.00 95.94 123 MET A N 1
ATOM 943 C CA . MET A 1 123 ? -5.603 -6.885 33.895 1.00 95.94 123 MET A CA 1
ATOM 944 C C . MET A 1 123 ? -4.842 -5.549 34.005 1.00 95.94 123 MET A C 1
ATOM 946 O O . MET A 1 123 ? -3.710 -5.542 34.483 1.00 95.94 123 MET A O 1
ATOM 950 N N . GLY A 1 124 ? -5.451 -4.426 33.606 1.00 93.00 124 GLY A N 1
ATOM 951 C CA . GLY A 1 124 ? -4.850 -3.090 33.685 1.00 93.00 124 GLY A CA 1
ATOM 952 C C . GLY A 1 124 ? -4.110 -2.630 32.424 1.00 93.00 124 GLY A C 1
ATOM 953 O O . GLY A 1 124 ? -3.313 -1.696 32.521 1.00 93.00 124 GLY A O 1
ATOM 954 N N . PHE A 1 125 ? -4.359 -3.266 31.273 1.00 80.00 125 PHE A N 1
ATOM 955 C CA . PHE A 1 125 ? -3.8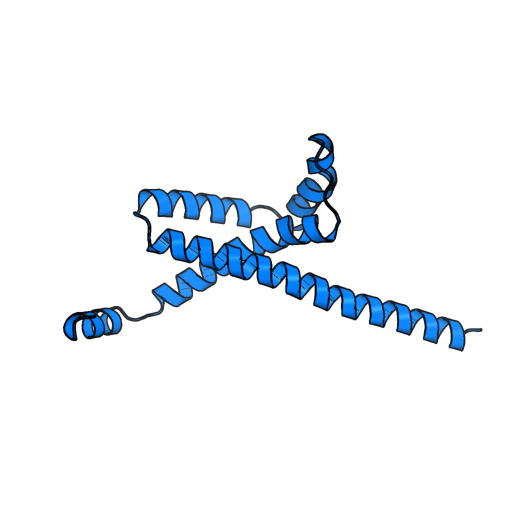53 -2.842 29.959 1.00 80.00 125 PHE A CA 1
ATOM 956 C C . PHE A 1 125 ? -4.852 -1.984 29.170 1.00 80.00 125 PHE A C 1
ATOM 958 O O . PHE A 1 125 ? -6.078 -2.103 29.394 1.00 80.00 125 PHE A O 1
#

Radius of gyration: 20.78 Å; chains: 1; bounding box: 38×42×69 Å